Protein AF-A0A6A7ZEJ4-F1 (afdb_monomer_lite)

Secondary structure (DSSP, 8-state):
-PPPPHHHHHHHHHHHHHHHHHH-----HHHHHHHHHS-S-HHHHHHHHHHHHHHHTTHHHHHHHHTT-

pLDDT: mean 94.25, std 6.79, range [51.0, 98.25]

Organism: NCBI:txid1608996

Foldseek 3Di:
DDDADPVRLVVLLVVVVVCCVVVNDDPQVVLQVVLVPDDDDPVSSSSSSSVVVCVVVVVSVVVVVVVVD

Radius of gyration: 12.03 Å; chains: 1; bounding box: 27×29×30 Å

Structure (mmCIF, N/CA/C/O backbone):
data_AF-A0A6A7ZEJ4-F1
#
_entry.id   AF-A0A6A7ZEJ4-F1
#
loop_
_atom_site.group_PDB
_atom_site.id
_atom_site.type_symbol
_atom_site.label_atom_id
_atom_site.label_alt_id
_atom_site.label_comp_id
_atom_site.label_asym_id
_atom_site.label_entity_id
_atom_site.label_seq_id
_atom_site.pdbx_PDB_ins_code
_atom_site.Cartn_x
_atom_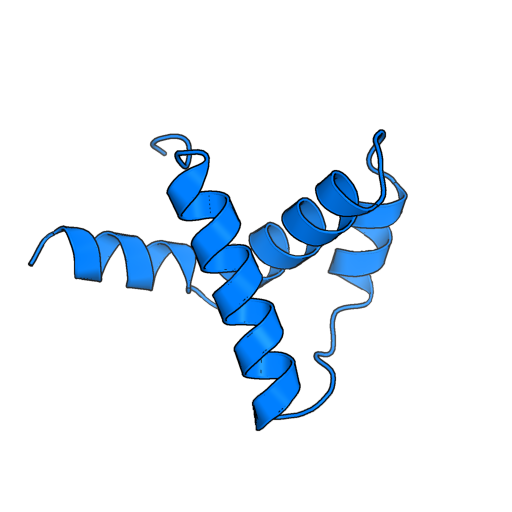site.Cartn_y
_atom_site.Cartn_z
_atom_site.occupancy
_atom_site.B_iso_or_equiv
_atom_site.auth_seq_id
_atom_site.auth_comp_id
_atom_site.auth_asym_id
_atom_site.auth_atom_id
_atom_site.pdbx_PDB_model_num
ATOM 1 N N . MET A 1 1 ? -14.344 12.836 3.472 1.00 51.00 1 MET A N 1
ATOM 2 C CA . MET A 1 1 ? -13.617 11.581 3.765 1.00 51.00 1 MET A CA 1
ATOM 3 C C . MET A 1 1 ? -12.504 11.916 4.736 1.00 51.00 1 MET A C 1
ATOM 5 O O . MET A 1 1 ? -11.728 12.806 4.424 1.00 51.00 1 MET A O 1
ATOM 9 N N . THR A 1 2 ? -12.465 11.290 5.911 1.00 68.00 2 THR A N 1
ATOM 10 C CA . THR A 1 2 ? -11.406 11.517 6.907 1.00 68.00 2 THR A CA 1
ATOM 11 C C . THR A 1 2 ? -10.046 11.198 6.291 1.00 68.00 2 THR A C 1
ATOM 13 O O . THR A 1 2 ? -9.894 10.130 5.683 1.00 68.00 2 THR A O 1
ATOM 16 N N . GLU A 1 3 ? -9.088 12.117 6.413 1.00 88.31 3 GLU A N 1
ATOM 17 C CA . GLU A 1 3 ? -7.715 11.874 5.968 1.00 88.31 3 GLU A CA 1
ATOM 18 C C . GLU A 1 3 ? -7.127 10.647 6.677 1.00 88.31 3 GLU A C 1
ATOM 20 O O . GLU A 1 3 ? -7.410 10.392 7.849 1.00 88.31 3 GLU A O 1
ATOM 25 N N . LEU A 1 4 ? -6.329 9.864 5.946 1.00 94.44 4 LEU A N 1
ATOM 26 C CA . LEU A 1 4 ? -5.653 8.690 6.492 1.00 94.44 4 LEU A CA 1
ATOM 27 C C . LEU A 1 4 ? -4.509 9.131 7.405 1.00 94.44 4 LEU A C 1
ATOM 29 O O . LEU A 1 4 ? -3.666 9.937 7.003 1.00 94.44 4 LEU A O 1
ATOM 33 N N . SER A 1 5 ? -4.434 8.551 8.603 1.00 96.00 5 SER A N 1
ATOM 34 C CA . SER A 1 5 ? -3.296 8.774 9.494 1.00 96.00 5 SER A CA 1
ATOM 35 C C . SER A 1 5 ? -1.997 8.225 8.877 1.00 96.00 5 SER A C 1
ATOM 37 O O . SER A 1 5 ? -2.044 7.321 8.034 1.00 96.00 5 SER A O 1
ATOM 39 N N . PRO A 1 6 ? -0.813 8.701 9.306 1.00 96.00 6 PRO A N 1
ATOM 40 C CA . PRO A 1 6 ? 0.459 8.162 8.822 1.00 96.00 6 PRO A CA 1
ATOM 41 C C . PRO A 1 6 ? 0.569 6.639 8.980 1.00 96.00 6 PRO A C 1
ATOM 43 O O . PRO A 1 6 ? 0.998 5.952 8.056 1.00 96.00 6 PRO A O 1
ATOM 46 N N . LEU A 1 7 ? 0.102 6.093 10.109 1.00 96.75 7 LEU A N 1
ATOM 47 C CA . LEU A 1 7 ? 0.102 4.650 10.354 1.00 96.75 7 LEU A CA 1
ATOM 48 C C . LEU A 1 7 ? -0.813 3.901 9.377 1.00 96.75 7 LEU A C 1
ATOM 50 O O . LEU A 1 7 ? -0.415 2.878 8.832 1.00 96.75 7 LEU A O 1
ATOM 54 N N . GLN A 1 8 ? -2.012 4.425 9.111 1.00 97.31 8 GLN A N 1
ATOM 55 C CA . GLN A 1 8 ? -2.939 3.834 8.141 1.00 97.31 8 GLN A CA 1
ATOM 56 C C . GLN A 1 8 ? -2.344 3.815 6.730 1.00 97.31 8 GLN A C 1
ATOM 58 O O . GLN A 1 8 ? -2.496 2.834 6.006 1.00 97.31 8 GLN A O 1
ATOM 63 N N . ARG A 1 9 ? -1.619 4.870 6.340 1.00 97.56 9 ARG A N 1
ATOM 64 C CA . ARG A 1 9 ? -0.937 4.922 5.039 1.00 97.56 9 ARG A CA 1
ATOM 65 C C . ARG A 1 9 ? 0.162 3.868 4.928 1.00 97.56 9 ARG A C 1
ATOM 67 O O . ARG A 1 9 ? 0.233 3.173 3.914 1.00 97.56 9 ARG A O 1
ATOM 74 N N . LEU A 1 10 ? 0.985 3.722 5.967 1.00 97.81 10 LEU A N 1
ATOM 75 C CA . LEU A 1 10 ? 2.024 2.691 6.018 1.00 97.81 10 LEU A CA 1
ATOM 76 C C . LEU A 1 10 ? 1.422 1.285 6.006 1.00 97.81 10 LEU A C 1
ATOM 78 O O . LEU A 1 10 ? 1.903 0.424 5.278 1.00 97.81 10 LEU A O 1
ATOM 82 N N . TRP A 1 11 ? 0.329 1.065 6.734 1.00 97.69 11 TRP A N 1
ATOM 83 C CA . TRP A 1 11 ? -0.334 -0.233 6.771 1.00 97.69 11 TRP A CA 1
ATOM 84 C C . TRP A 1 11 ? -0.927 -0.628 5.413 1.00 97.69 11 TRP A C 1
ATOM 86 O O . TRP A 1 11 ? -0.715 -1.747 4.944 1.00 97.69 11 TRP A O 1
ATOM 96 N N . LEU A 1 12 ? -1.603 0.293 4.723 1.00 98.19 12 LEU A N 1
ATOM 97 C CA . LEU A 1 12 ? -2.080 0.046 3.359 1.00 98.19 12 LEU A CA 1
ATOM 98 C C . LEU A 1 12 ? -0.920 -0.205 2.389 1.00 98.19 12 LEU A C 1
ATOM 100 O O . LEU A 1 12 ? -1.031 -1.058 1.511 1.00 98.19 12 LEU A O 1
ATOM 104 N N . THR A 1 13 ? 0.205 0.489 2.581 1.00 98.12 13 THR A N 1
ATOM 105 C CA . THR A 1 13 ? 1.421 0.268 1.789 1.00 98.12 13 THR A CA 1
ATOM 106 C C . THR A 1 13 ? 1.956 -1.149 1.974 1.00 98.12 13 THR A C 1
ATOM 108 O O . THR A 1 13 ? 2.176 -1.850 0.988 1.00 98.12 13 TH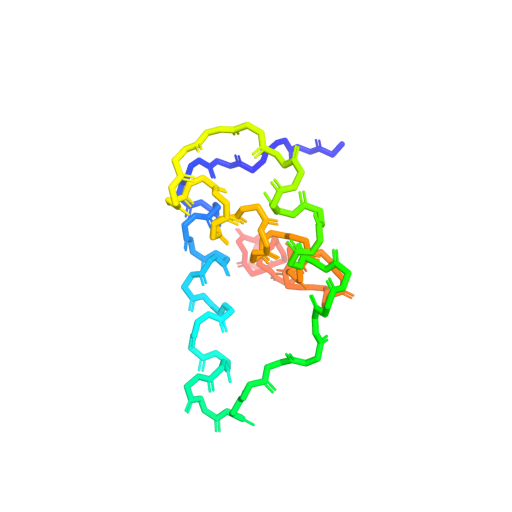R A O 1
ATOM 111 N N . GLU A 1 14 ? 2.075 -1.608 3.220 1.00 98.25 14 GLU A N 1
ATOM 112 C CA . GLU A 1 14 ? 2.525 -2.970 3.511 1.00 98.25 14 GLU A CA 1
ATOM 113 C C . GLU A 1 14 ? 1.521 -4.022 3.028 1.00 98.25 14 GLU A C 1
ATOM 115 O O . GLU A 1 14 ? 1.911 -5.065 2.517 1.00 98.25 14 GLU A O 1
ATOM 120 N N . THR A 1 15 ? 0.221 -3.732 3.094 1.00 97.69 15 THR A N 1
ATOM 121 C CA . THR A 1 15 ? -0.826 -4.630 2.583 1.00 97.69 15 THR A CA 1
ATOM 122 C C . THR A 1 15 ? -0.676 -4.860 1.078 1.00 97.69 15 THR A C 1
ATOM 124 O O . THR A 1 15 ? -0.789 -5.992 0.610 1.00 97.69 15 THR A O 1
ATOM 127 N N . VAL A 1 16 ? -0.390 -3.807 0.305 1.00 97.38 16 VAL A N 1
ATOM 128 C CA . VAL A 1 16 ? -0.120 -3.929 -1.136 1.00 97.38 16 VAL A CA 1
ATOM 129 C C . VAL A 1 16 ? 1.159 -4.728 -1.384 1.00 97.38 16 VAL A C 1
ATOM 131 O O . VAL A 1 16 ? 1.130 -5.657 -2.188 1.00 97.38 16 VAL A O 1
ATOM 134 N N . ARG A 1 17 ? 2.240 -4.442 -0.645 1.00 97.44 17 ARG A N 1
ATOM 135 C CA . ARG A 1 17 ? 3.506 -5.184 -0.750 1.00 97.44 17 ARG A CA 1
ATOM 136 C C . ARG A 1 17 ? 3.330 -6.677 -0.440 1.00 97.44 17 ARG A C 1
ATOM 138 O O . ARG A 1 17 ? 3.841 -7.515 -1.175 1.00 97.44 17 ARG A O 1
ATOM 145 N N . LEU A 1 18 ? 2.554 -7.025 0.588 1.00 97.81 18 LEU A N 1
ATOM 146 C CA . LEU A 1 18 ? 2.232 -8.418 0.912 1.00 97.81 18 LEU A CA 1
ATOM 147 C C . LEU A 1 18 ? 1.395 -9.085 -0.184 1.00 97.81 18 LEU A C 1
ATOM 149 O O . LEU A 1 18 ? 1.629 -10.248 -0.499 1.00 97.81 18 LEU A O 1
ATOM 153 N N . ARG A 1 19 ? 0.443 -8.375 -0.802 1.00 96.44 19 ARG A N 1
ATOM 154 C CA . ARG A 1 19 ? -0.315 -8.916 -1.943 1.00 96.44 19 ARG A CA 1
ATOM 155 C C . ARG A 1 19 ? 0.595 -9.220 -3.129 1.00 96.44 19 ARG A C 1
ATOM 157 O O . ARG A 1 19 ? 0.442 -10.280 -3.727 1.00 96.44 19 ARG A O 1
ATOM 164 N N . GLU A 1 20 ? 1.544 -8.336 -3.429 1.00 96.19 20 GLU A N 1
ATOM 165 C CA . GLU A 1 20 ? 2.554 -8.568 -4.469 1.00 96.19 20 GLU A CA 1
ATOM 166 C C . GLU A 1 20 ? 3.423 -9.792 -4.161 1.00 96.19 20 GLU A C 1
ATOM 168 O O . GLU A 1 20 ? 3.700 -10.600 -5.044 1.00 96.19 20 GLU A O 1
ATOM 173 N N . GLU A 1 21 ? 3.815 -9.964 -2.899 1.00 97.62 21 GLU A N 1
ATOM 174 C CA . GLU A 1 21 ? 4.604 -11.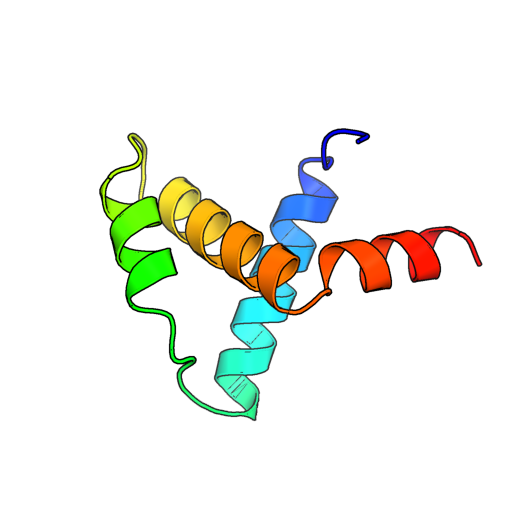113 -2.450 1.00 97.62 21 GLU A CA 1
ATOM 175 C C . GLU A 1 21 ? 3.850 -12.445 -2.598 1.00 97.62 21 GLU A C 1
ATOM 177 O O . GLU A 1 21 ? 4.449 -13.445 -2.987 1.00 97.62 21 GLU A O 1
ATOM 182 N N . HIS A 1 22 ? 2.537 -12.465 -2.343 1.00 96.75 22 HIS A N 1
ATOM 183 C CA . HIS A 1 22 ? 1.733 -13.694 -2.385 1.00 96.75 22 HIS A CA 1
ATOM 184 C C . HIS A 1 22 ? 1.159 -14.018 -3.771 1.00 96.75 22 HIS A C 1
ATOM 186 O O . HIS A 1 22 ? 1.028 -15.191 -4.116 1.00 96.75 22 HIS A O 1
ATOM 192 N N . ALA A 1 23 ? 0.770 -13.005 -4.550 1.00 94.94 23 ALA A N 1
ATOM 193 C CA . ALA A 1 23 ? 0.069 -13.173 -5.828 1.00 94.94 23 ALA A CA 1
ATOM 194 C C . ALA A 1 23 ? 0.916 -12.788 -7.053 1.00 94.94 23 ALA A C 1
ATOM 196 O O . ALA A 1 23 ? 0.465 -12.953 -8.186 1.00 94.94 23 ALA A O 1
ATOM 197 N N . GLY A 1 24 ? 2.138 -12.296 -6.837 1.00 94.94 24 GLY A N 1
ATOM 198 C CA . GLY A 1 24 ? 2.999 -11.760 -7.883 1.00 94.94 24 GLY A CA 1
ATOM 199 C C . GLY A 1 24 ? 2.702 -10.289 -8.215 1.00 94.94 24 GLY A C 1
ATOM 200 O O . GLY A 1 24 ? 1.885 -9.640 -7.558 1.00 94.94 24 GLY A O 1
ATOM 201 N N . PRO A 1 25 ? 3.382 -9.733 -9.234 1.00 93.00 25 PRO A N 1
ATOM 202 C CA . PRO A 1 25 ? 3.261 -8.323 -9.600 1.00 93.00 25 PRO A CA 1
ATOM 203 C C . PRO A 1 25 ? 1.819 -7.908 -9.925 1.00 93.00 25 PRO A C 1
ATOM 205 O O . PRO A 1 25 ? 1.104 -8.613 -10.637 1.00 93.00 25 PRO A O 1
ATOM 208 N N . LEU A 1 26 ? 1.404 -6.734 -9.441 1.00 92.75 26 LEU A N 1
ATOM 209 C CA . LEU A 1 26 ? 0.090 -6.159 -9.743 1.00 92.75 26 LEU A CA 1
ATOM 210 C C . LEU A 1 26 ? 0.106 -5.435 -11.095 1.00 92.75 26 LEU A C 1
ATOM 212 O O . LEU A 1 26 ? 1.074 -4.754 -11.423 1.00 92.75 26 LEU A O 1
ATOM 216 N N . ASP A 1 27 ? -0.993 -5.511 -11.848 1.00 91.31 27 ASP A N 1
ATOM 217 C CA . ASP A 1 27 ? -1.190 -4.644 -13.014 1.00 91.31 27 ASP A CA 1
ATOM 218 C C . ASP A 1 27 ? -1.592 -3.233 -12.555 1.00 91.31 27 ASP A C 1
ATOM 220 O O . ASP A 1 27 ? -2.715 -2.979 -12.088 1.00 91.31 27 ASP A O 1
ATOM 224 N N . ASP A 1 28 ? -0.621 -2.323 -12.596 1.00 93.88 28 ASP A N 1
ATOM 225 C CA . ASP A 1 28 ? -0.723 -1.013 -11.969 1.00 93.88 28 ASP A CA 1
ATOM 226 C C . ASP A 1 28 ? 0.039 0.100 -12.708 1.00 93.88 28 ASP A C 1
ATOM 228 O O . ASP A 1 28 ? 0.471 1.088 -12.105 1.00 93.88 28 ASP A O 1
ATOM 232 N N . LEU A 1 29 ? 0.177 -0.016 -14.032 1.00 95.19 29 LEU A N 1
ATOM 233 C CA . LEU A 1 29 ? 0.880 0.976 -14.858 1.00 95.19 29 LEU A CA 1
ATOM 234 C C . LEU A 1 29 ? 0.396 2.414 -14.611 1.00 95.19 29 LEU A C 1
ATOM 236 O O . LEU A 1 29 ? 1.206 3.339 -14.524 1.00 95.19 29 LEU A O 1
ATOM 240 N N . GLU A 1 30 ? -0.911 2.604 -14.429 1.00 95.25 30 GLU A N 1
ATOM 241 C CA . GLU A 1 30 ? -1.494 3.908 -14.110 1.00 95.25 30 GLU A CA 1
ATOM 242 C C . GLU A 1 30 ? -1.096 4.407 -12.709 1.00 95.25 30 GLU A C 1
ATOM 244 O O . GLU A 1 30 ? -0.769 5.587 -12.546 1.00 95.25 30 GLU A O 1
ATOM 249 N N . ALA A 1 31 ? -1.048 3.521 -11.709 1.00 95.19 31 ALA A N 1
ATOM 250 C CA . ALA A 1 31 ? -0.587 3.852 -10.359 1.00 95.19 31 ALA A CA 1
ATOM 251 C C . ALA A 1 31 ? 0.881 4.296 -10.387 1.00 95.19 31 ALA A C 1
ATOM 253 O O . ALA A 1 31 ? 1.240 5.331 -9.823 1.00 95.19 31 ALA A O 1
ATOM 254 N N . ASN A 1 32 ? 1.716 3.554 -11.119 1.00 95.19 32 ASN A N 1
ATOM 255 C CA . ASN A 1 32 ? 3.126 3.870 -11.319 1.00 95.19 32 ASN A CA 1
ATOM 256 C C . ASN A 1 32 ? 3.322 5.202 -12.043 1.00 95.19 32 ASN A C 1
ATOM 258 O O . ASN A 1 32 ? 4.163 6.004 -11.63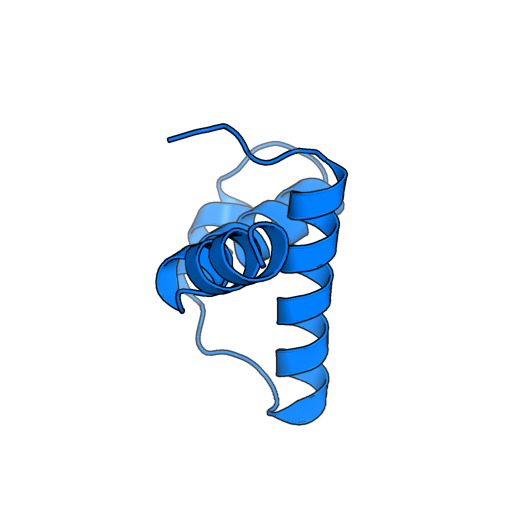3 1.00 95.19 32 ASN A O 1
ATOM 262 N N . ARG A 1 33 ? 2.541 5.475 -13.095 1.00 95.44 33 ARG A N 1
ATOM 263 C CA . ARG A 1 33 ? 2.592 6.749 -13.824 1.00 95.44 33 ARG A CA 1
ATOM 264 C C . ARG A 1 33 ? 2.259 7.922 -12.902 1.00 95.44 33 ARG A C 1
ATOM 266 O O . ARG A 1 33 ? 3.015 8.893 -12.860 1.00 95.44 33 ARG A O 1
ATOM 273 N N . ARG A 1 34 ? 1.181 7.810 -12.117 1.00 94.88 34 ARG A N 1
ATOM 274 C CA . ARG A 1 34 ? 0.782 8.828 -11.129 1.00 94.88 34 ARG A CA 1
ATOM 275 C C . ARG A 1 34 ? 1.855 9.030 -10.063 1.00 94.88 34 ARG A C 1
ATOM 277 O O . ARG A 1 34 ? 2.268 10.163 -9.825 1.00 94.88 34 ARG A O 1
ATOM 284 N N . ALA A 1 35 ? 2.364 7.948 -9.478 1.00 94.94 35 ALA A N 1
ATOM 285 C CA . ALA A 1 35 ? 3.414 8.011 -8.469 1.00 94.94 35 ALA A CA 1
ATOM 286 C C . ALA A 1 35 ? 4.697 8.659 -9.010 1.00 94.94 35 ALA A C 1
ATOM 288 O O . ALA A 1 35 ? 5.281 9.510 -8.346 1.00 94.94 35 ALA A O 1
ATOM 289 N N . ARG A 1 36 ? 5.115 8.338 -10.239 1.00 94.31 36 ARG A N 1
ATOM 290 C CA . ARG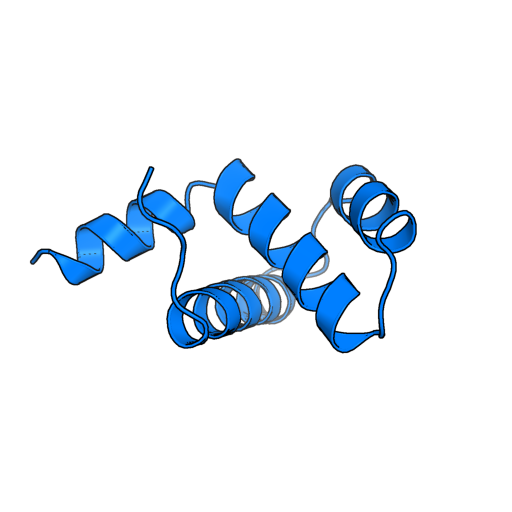 A 1 36 ? 6.285 8.964 -10.881 1.00 94.31 36 ARG A CA 1
ATOM 291 C C . ARG A 1 36 ? 6.088 10.449 -11.172 1.00 94.31 36 ARG A C 1
ATOM 293 O O . ARG A 1 36 ? 7.054 11.194 -11.085 1.00 94.31 36 ARG A O 1
ATOM 300 N N . SER A 1 37 ? 4.862 10.874 -11.483 1.00 93.38 37 SER A N 1
ATOM 301 C CA . SER A 1 37 ? 4.539 12.299 -11.637 1.00 93.38 37 SER A CA 1
ATOM 302 C C . SER A 1 37 ? 4.460 13.063 -10.311 1.00 93.38 37 SER A C 1
ATOM 304 O O . SER A 1 37 ? 4.465 14.291 -10.323 1.00 93.38 37 SER A O 1
ATOM 306 N N . SER A 1 38 ? 4.399 12.366 -9.169 1.00 89.00 38 SER A N 1
ATOM 307 C CA . SER A 1 38 ? 4.414 13.015 -7.856 1.00 89.00 38 SER A CA 1
ATOM 308 C C . SER A 1 38 ? 5.833 13.434 -7.459 1.00 89.00 38 SER A C 1
ATOM 310 O O . SER A 1 38 ? 6.791 12.672 -7.617 1.00 89.00 38 SER A O 1
ATOM 312 N N . ALA A 1 39 ? 5.966 14.656 -6.940 1.00 86.75 39 ALA A N 1
ATOM 313 C CA . ALA A 1 39 ? 7.211 15.136 -6.353 1.00 86.75 39 ALA A CA 1
ATOM 314 C C . ALA A 1 39 ? 7.522 14.379 -5.049 1.00 86.75 39 ALA A C 1
ATOM 316 O O . ALA A 1 39 ? 6.612 13.941 -4.346 1.00 86.75 39 ALA A O 1
ATOM 317 N N . GLY A 1 40 ? 8.809 14.247 -4.719 1.00 91.56 40 GLY A N 1
ATOM 318 C CA . GLY A 1 40 ? 9.268 13.609 -3.484 1.00 91.56 40 GLY A CA 1
ATOM 319 C C . GLY A 1 40 ? 10.265 12.475 -3.707 1.00 91.56 40 GLY A C 1
ATOM 320 O O . GLY A 1 40 ? 10.759 12.238 -4.816 1.00 91.56 40 GLY A O 1
ATOM 321 N N . ASP A 1 41 ? 10.579 11.787 -2.616 1.00 95.19 41 ASP A N 1
ATOM 322 C CA . ASP A 1 41 ? 11.510 10.666 -2.586 1.00 95.19 41 ASP A CA 1
ATOM 323 C C . ASP A 1 41 ? 10.848 9.344 -3.018 1.00 95.19 41 ASP A C 1
ATOM 325 O O . ASP A 1 41 ? 9.662 9.271 -3.354 1.00 95.19 41 ASP A O 1
ATOM 329 N N . LEU A 1 42 ? 11.639 8.270 -3.053 1.00 94.38 42 LEU A N 1
ATOM 330 C CA . LEU A 1 42 ? 11.140 6.948 -3.429 1.00 94.38 42 LEU A CA 1
ATOM 331 C C . LEU A 1 42 ? 10.052 6.449 -2.467 1.00 94.38 42 LEU A C 1
ATOM 333 O O . LEU A 1 42 ? 9.062 5.885 -2.929 1.00 94.38 42 LEU A O 1
ATOM 337 N N . SER A 1 43 ? 10.214 6.686 -1.163 1.00 94.38 43 SER A N 1
ATOM 338 C CA . SER A 1 43 ? 9.242 6.277 -0.142 1.00 94.38 43 SER A CA 1
ATOM 339 C C . SER A 1 43 ? 7.878 6.923 -0.383 1.00 94.38 43 SER A C 1
ATOM 341 O O . SER A 1 43 ? 6.856 6.236 -0.415 1.00 94.38 43 SER A O 1
ATOM 343 N N . THR A 1 44 ? 7.862 8.226 -0.670 1.00 94.88 44 THR A N 1
ATOM 344 C CA . THR A 1 44 ? 6.645 8.974 -1.006 1.00 94.88 44 THR A CA 1
ATOM 345 C C . THR A 1 44 ? 5.972 8.402 -2.250 1.00 94.88 44 THR A C 1
ATOM 347 O O . THR A 1 44 ? 4.760 8.179 -2.256 1.00 94.88 44 THR A O 1
ATOM 350 N N . ARG A 1 45 ? 6.746 8.094 -3.299 1.00 96.19 45 ARG A N 1
ATOM 351 C CA . ARG A 1 45 ? 6.202 7.495 -4.528 1.00 96.19 45 ARG A CA 1
ATOM 352 C C . ARG A 1 45 ? 5.626 6.098 -4.293 1.00 96.19 45 ARG A C 1
ATOM 354 O O . ARG A 1 45 ? 4.546 5.808 -4.805 1.00 96.19 45 ARG A O 1
ATOM 361 N N . LEU A 1 46 ? 6.302 5.258 -3.508 1.00 95.69 46 LEU A N 1
ATOM 362 C CA . LEU A 1 46 ? 5.818 3.920 -3.150 1.00 95.69 46 LEU A CA 1
ATOM 363 C C . LEU A 1 46 ? 4.504 3.987 -2.369 1.00 95.69 46 LEU A C 1
ATOM 365 O O . LEU A 1 46 ? 3.552 3.293 -2.722 1.00 95.69 46 LEU A O 1
ATOM 369 N N . GLN A 1 47 ? 4.415 4.873 -1.374 1.00 97.12 47 GLN A N 1
ATOM 370 C CA . GLN A 1 47 ? 3.175 5.078 -0.626 1.00 97.12 47 GLN A CA 1
ATOM 371 C C . GLN A 1 47 ? 2.054 5.604 -1.529 1.00 97.12 47 GLN A C 1
ATOM 373 O O . GLN A 1 47 ? 0.942 5.094 -1.475 1.00 97.12 47 GLN A O 1
ATOM 378 N N . ASN A 1 48 ? 2.323 6.575 -2.406 1.00 96.81 48 ASN A N 1
ATOM 379 C CA . ASN A 1 48 ? 1.308 7.112 -3.320 1.00 96.81 48 ASN A CA 1
ATOM 380 C C . ASN A 1 48 ? 0.766 6.042 -4.282 1.00 96.81 48 ASN A C 1
ATOM 382 O O . ASN A 1 48 ? -0.445 5.962 -4.494 1.00 96.81 48 ASN A O 1
ATOM 386 N N . ARG A 1 49 ? 1.650 5.197 -4.827 1.00 97.62 49 ARG A N 1
ATOM 387 C CA . ARG A 1 49 ? 1.280 4.034 -5.648 1.00 97.62 49 ARG A CA 1
ATOM 388 C C . ARG A 1 49 ? 0.377 3.081 -4.863 1.00 97.62 49 ARG A C 1
ATOM 390 O O . ARG A 1 49 ? -0.701 2.730 -5.336 1.00 97.62 49 ARG A O 1
ATOM 397 N N . ALA A 1 50 ? 0.798 2.695 -3.660 1.00 97.88 50 ALA A N 1
ATOM 398 C CA . ALA A 1 50 ? 0.060 1.738 -2.849 1.00 97.88 50 ALA A CA 1
ATOM 399 C C . ALA A 1 50 ? -1.292 2.283 -2.375 1.00 97.88 50 ALA A C 1
ATOM 401 O O . ALA A 1 50 ? -2.280 1.561 -2.407 1.00 97.88 50 ALA A O 1
ATOM 402 N N . LEU A 1 51 ? -1.373 3.563 -2.004 1.00 97.12 51 LEU A N 1
ATOM 403 C CA . LEU A 1 51 ? -2.631 4.210 -1.623 1.00 97.12 51 LEU A CA 1
ATOM 404 C C . LEU A 1 51 ? -3.621 4.267 -2.786 1.00 97.12 51 LEU A C 1
ATOM 406 O O . LEU A 1 51 ? -4.809 4.030 -2.587 1.00 97.12 51 LEU A O 1
ATOM 410 N N . TRP A 1 52 ? -3.139 4.528 -4.002 1.00 96.94 52 TRP A N 1
ATOM 411 C CA . TRP A 1 52 ? -3.988 4.486 -5.188 1.00 96.94 52 TRP A CA 1
ATOM 412 C C . TRP A 1 52 ? -4.549 3.080 -5.437 1.00 96.94 52 TRP A C 1
ATOM 414 O O . TRP A 1 52 ? -5.743 2.928 -5.689 1.00 96.94 52 TRP A O 1
ATOM 424 N N . LEU A 1 53 ? -3.706 2.049 -5.314 1.00 97.50 53 LEU A N 1
ATOM 425 C CA . LEU A 1 53 ? -4.128 0.652 -5.443 1.00 97.50 53 LEU A CA 1
ATOM 426 C C . LEU A 1 53 ? -5.080 0.227 -4.324 1.00 97.50 53 LEU A C 1
ATOM 428 O O . LEU A 1 53 ? -6.053 -0.477 -4.577 1.00 97.50 53 LEU A O 1
ATOM 432 N N . ALA A 1 54 ? -4.831 0.685 -3.101 1.00 97.31 54 ALA A N 1
ATOM 433 C CA . ALA A 1 54 ? -5.682 0.422 -1.955 1.00 97.31 54 ALA A CA 1
ATOM 434 C C . ALA A 1 54 ? -7.076 1.037 -2.110 1.00 97.31 54 ALA A C 1
ATOM 436 O O . ALA A 1 54 ? -8.058 0.404 -1.727 1.00 97.31 54 ALA A O 1
ATOM 437 N N . GLU A 1 55 ? -7.178 2.243 -2.669 1.00 96.69 55 GLU A N 1
ATOM 438 C CA . GLU A 1 55 ? -8.470 2.859 -2.979 1.00 96.69 55 GLU A CA 1
ATOM 439 C C . GLU A 1 55 ? -9.175 2.092 -4.109 1.00 96.69 55 GLU A C 1
ATOM 441 O O . GLU A 1 55 ? -10.330 1.703 -3.949 1.00 96.69 55 GLU A O 1
ATOM 446 N N . ARG A 1 56 ? -8.466 1.801 -5.216 1.00 95.94 56 ARG A N 1
ATOM 447 C CA . ARG A 1 56 ? -9.002 1.056 -6.373 1.00 95.94 56 ARG A CA 1
ATOM 448 C C . ARG A 1 56 ? -9.574 -0.303 -5.969 1.00 95.94 56 ARG A C 1
ATOM 450 O O . ARG A 1 56 ? -10.649 -0.674 -6.427 1.00 95.94 56 ARG A O 1
ATOM 457 N N . ASP A 1 57 ? -8.852 -1.028 -5.121 1.00 95.75 57 ASP A N 1
ATOM 458 C CA . ASP A 1 57 ? -9.184 -2.402 -4.738 1.00 95.75 57 ASP A CA 1
ATOM 459 C C . ASP A 1 57 ? -10.063 -2.473 -3.472 1.00 95.75 57 ASP A C 1
ATOM 461 O O . ASP A 1 57 ? -10.303 -3.557 -2.946 1.00 95.75 57 ASP A O 1
ATOM 465 N N . GLY A 1 58 ? -10.533 -1.333 -2.947 1.00 96.50 58 GLY A N 1
ATOM 466 C CA . GLY A 1 58 ? -11.429 -1.279 -1.785 1.00 96.50 58 GLY A CA 1
ATOM 467 C C . GLY A 1 58 ? -10.771 -1.566 -0.427 1.00 96.50 58 GLY A C 1
ATOM 468 O O . GLY A 1 58 ? -11.469 -1.677 0.584 1.00 96.50 58 GLY A O 1
ATOM 469 N N . LEU A 1 59 ? -9.437 -1.639 -0.359 1.00 96.94 59 LEU A N 1
ATOM 470 C CA . LEU A 1 59 ? -8.688 -1.896 0.877 1.00 96.94 59 LEU A CA 1
ATOM 471 C C . LEU A 1 59 ? -8.850 -0.775 1.909 1.00 96.94 59 LEU A C 1
ATOM 473 O O . LEU A 1 59 ? -8.884 -1.045 3.107 1.00 96.94 59 LEU A O 1
ATOM 477 N N . VAL A 1 60 ? -8.988 0.478 1.465 1.00 97.00 60 VAL A N 1
ATOM 478 C CA . VAL A 1 60 ? -9.226 1.617 2.370 1.00 97.00 60 VAL A CA 1
ATOM 479 C C . VAL A 1 60 ? -10.541 1.437 3.127 1.00 97.00 60 VAL A C 1
ATOM 481 O O . VAL A 1 60 ? -10.604 1.636 4.341 1.00 97.00 60 VAL A O 1
ATOM 484 N N . THR A 1 61 ? -11.589 1.034 2.412 1.00 96.19 61 THR A N 1
ATOM 485 C CA . THR A 1 61 ? -12.911 0.767 2.980 1.00 96.19 61 THR A CA 1
ATOM 486 C C . THR A 1 61 ? -12.867 -0.449 3.901 1.00 96.19 61 THR A C 1
ATOM 488 O O . THR A 1 61 ? -13.320 -0.352 5.038 1.00 96.19 61 THR A O 1
ATOM 491 N N . ALA A 1 62 ? -12.240 -1.549 3.472 1.00 96.56 62 ALA A N 1
ATOM 492 C CA . ALA A 1 62 ? -12.074 -2.748 4.296 1.00 96.56 62 ALA A CA 1
ATOM 493 C C . ALA A 1 62 ? -11.342 -2.458 5.620 1.00 96.56 62 ALA A C 1
ATOM 495 O O . ALA A 1 62 ? -11.810 -2.852 6.686 1.00 96.56 62 ALA A O 1
ATOM 496 N N . MET A 1 63 ? -10.240 -1.702 5.573 1.00 96.62 63 MET A N 1
ATOM 497 C CA . MET A 1 63 ? -9.497 -1.285 6.765 1.00 96.62 63 MET A CA 1
ATOM 498 C C . MET A 1 63 ? -10.357 -0.422 7.696 1.00 96.62 63 MET A C 1
ATOM 500 O O . MET A 1 63 ? -10.352 -0.630 8.906 1.00 96.62 63 MET A O 1
ATOM 504 N N . ARG A 1 64 ? -11.109 0.547 7.1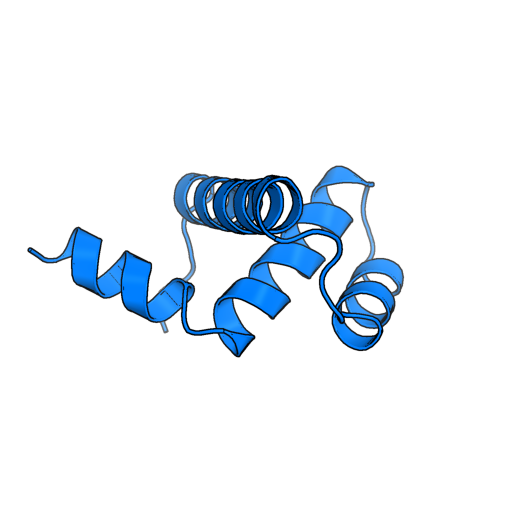53 1.00 94.94 64 ARG A N 1
ATOM 505 C CA . ARG A 1 64 ? -12.000 1.401 7.957 1.00 94.94 64 ARG A CA 1
ATOM 506 C C . ARG A 1 64 ? -13.096 0.594 8.646 1.00 94.94 64 ARG A C 1
ATOM 508 O O . ARG A 1 64 ? -13.349 0.849 9.817 1.00 94.94 64 ARG A O 1
ATOM 515 N N . HIS A 1 65 ? -13.702 -0.367 7.950 1.00 95.19 65 HIS A N 1
ATOM 516 C CA . HIS A 1 65 ? -14.687 -1.264 8.552 1.00 95.19 65 HIS A CA 1
ATOM 517 C C . HIS A 1 65 ? -14.071 -2.100 9.673 1.00 95.19 65 HIS A C 1
ATOM 519 O O . HIS A 1 65 ? -14.624 -2.142 10.764 1.00 95.19 65 HIS A O 1
ATOM 525 N N . TRP A 1 66 ? -12.891 -2.684 9.452 1.00 94.38 66 TRP A N 1
ATOM 526 C CA . TRP A 1 66 ? -12.202 -3.469 10.479 1.00 94.38 66 TRP A CA 1
ATOM 527 C C . TRP A 1 66 ? -11.870 -2.654 11.739 1.00 94.38 66 TRP A C 1
ATOM 529 O O . TRP A 1 66 ? -11.981 -3.157 12.851 1.00 94.38 66 TRP A O 1
ATOM 539 N N . LEU A 1 67 ? -11.510 -1.376 11.584 1.00 93.25 67 LEU A N 1
ATOM 540 C CA . LEU A 1 67 ? -11.237 -0.478 12.713 1.00 93.25 67 LEU A CA 1
ATOM 541 C C . LEU A 1 67 ? -12.488 -0.105 13.529 1.00 93.25 67 LEU A C 1
ATOM 543 O O . LEU A 1 67 ? -12.341 0.445 14.619 1.00 93.25 67 LEU A O 1
ATOM 547 N N . GLN A 1 68 ? -13.692 -0.345 13.005 1.00 92.19 68 GLN A N 1
ATOM 548 C CA . GLN A 1 68 ? -14.956 0.017 13.654 1.00 92.19 68 GLN A CA 1
ATOM 549 C C . GLN A 1 68 ? -15.597 -1.128 14.453 1.00 92.19 68 GLN A C 1
ATOM 551 O O . GLN A 1 68 ? -16.476 -0.835 15.262 1.00 92.19 68 GLN A O 1
ATOM 556 N N . GLY A 1 69 ? -15.116 -2.370 14.299 1.00 81.25 69 GLY A N 1
ATOM 557 C CA . GLY A 1 69 ? -15.658 -3.556 14.974 1.00 81.25 69 GLY A CA 1
ATOM 558 C C . GLY A 1 69 ? -16.788 -4.207 14.196 1.00 81.25 69 GLY A C 1
ATOM 559 O O . GLY A 1 69 ? -17.918 -3.676 14.247 1.00 81.25 69 GLY A O 1
#

Sequence (69 aa):
MTELSPLQRLWLTETVRLREEHAGPLDDLEANRRARSSAGDLSTRLQNRALWLAERDGLVTAMRHWLQG